Protein AF-A0A934ZRH3-F1 (afdb_monomer)

Secondary structure (DSSP, 8-state):
---PPPPPPGGGGSTTS--TT-----EEEEEETT---EETTEETEEEEEEEE--EEE---TTSSS---PPEEEPP-EEEE---TTHHHHHHHHHHTPPPS-EEEEEE-TTS-EEEEE-

Mean predicted aligned error: 13.44 Å

Foldseek 3Di:
DDDDDDDDDCPVVPPPPPPVPPQFPKWKKKAFPPQCFQDPSGGRIFTFPDKDWDKDWPQDPDDPDDRPTDIDIDDIDTHHDDDRSVVVVVVCVVVVPDTPDMWIFIAGNVGHTPDIDD

Solvent-accessible surface area (backbone atoms only — not comparable to full-atom values): 7488 Å² total; per-residue (Å²): 140,81,85,80,76,79,77,84,67,75,74,80,74,62,84,76,74,79,66,86,74,66,66,56,66,61,47,32,44,37,37,38,61,90,48,96,25,66,40,98,70,32,76,26,22,43,64,40,80,47,74,50,71,52,72,47,64,70,48,66,94,79,59,84,88,78,64,80,48,59,75,47,74,52,74,78,47,73,44,57,74,94,51,74,49,48,66,59,53,52,47,27,63,76,69,68,57,78,71,89,49,50,38,41,37,32,24,40,63,86,68,49,78,77,45,77,50,112

Sequence (118 aa):
MAWSTPPPSPIAAAAQKSLAWRGACASITVTIDALTCTTAAGASSFNANAWSWGANNTAASGSGAGGGGRVVFTDLSVTKALDACSPALFRAVSTGLRFRTLTLSQQDASGNVLARVV

Nearest PDB structures (foldseek):
  1y12-assembly1_A  TM=8.568E-01  e=1.857E-04  Pseudomonas aeruginosa PAO1
  3eaa-assembly1_A  TM=8.161E-01  e=4.319E-03  Edwardsiella tarda
  5xhh-assembly1_A  TM=7.618E-01  e=2.174E-03  Salmonella enterica subsp. enterica serovar Typhimurium
  8z7k-assembly1_A  TM=6.013E-01  e=1.886E-01  Burkholderia pseudomallei K96243
  7qco-assembly1_d  TM=3.489E-01  e=2.622E+00  Chroococcidiopsis sp. TS-821

pLDDT: mean 77.01, std 16.12, range [35.94, 92.81]

Structure (mmCIF, N/CA/C/O backbone):
data_AF-A0A934ZRH3-F1
#
_entry.id   AF-A0A934ZRH3-F1
#
loop_
_atom_site.group_PDB
_atom_site.id
_atom_site.type_symbol
_atom_site.label_atom_id
_atom_site.label_alt_id
_atom_site.label_comp_id
_atom_site.label_asym_id
_atom_site.label_entity_id
_atom_site.label_seq_id
_atom_site.pdbx_PDB_ins_code
_atom_site.Cartn_x
_atom_site.Cartn_y
_atom_site.Cartn_z
_atom_site.occupancy
_atom_site.B_iso_or_equiv
_atom_site.auth_seq_id
_atom_site.auth_comp_id
_atom_site.auth_asym_id
_atom_site.auth_atom_id
_atom_site.pdbx_PDB_model_num
ATOM 1 N N . MET A 1 1 ? 30.347 -10.613 67.922 1.00 43.44 1 MET A N 1
ATOM 2 C CA . MET A 1 1 ? 31.213 -10.882 66.753 1.00 43.44 1 MET A CA 1
ATOM 3 C C . MET A 1 1 ? 30.320 -10.839 65.525 1.00 43.44 1 MET A C 1
ATOM 5 O O . MET A 1 1 ? 29.615 -11.800 65.261 1.00 43.44 1 MET A O 1
ATOM 9 N N . ALA A 1 2 ? 30.215 -9.665 64.901 1.00 47.28 2 ALA A N 1
ATOM 10 C CA . ALA A 1 2 ? 29.264 -9.386 63.828 1.00 47.28 2 ALA A CA 1
ATOM 11 C C . ALA A 1 2 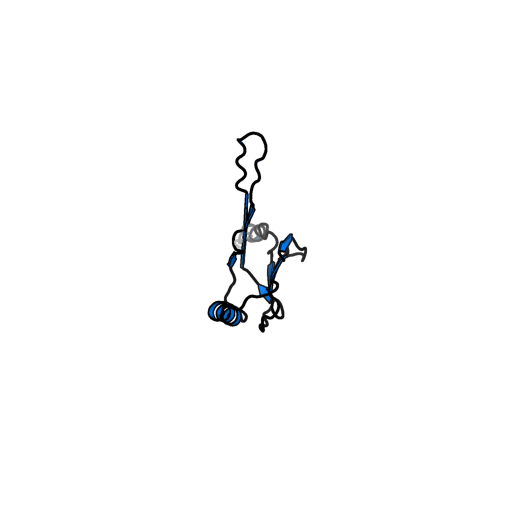? 29.961 -9.560 62.471 1.00 47.28 2 ALA A C 1
ATOM 13 O O . ALA A 1 2 ? 30.957 -8.891 62.203 1.00 47.28 2 ALA A O 1
ATOM 14 N N . TRP A 1 3 ? 29.462 -10.478 61.642 1.00 35.94 3 TRP A N 1
ATOM 15 C CA . TRP A 1 3 ? 29.941 -10.686 60.277 1.00 35.94 3 TRP A CA 1
ATOM 16 C C . TRP A 1 3 ? 29.317 -9.608 59.384 1.00 35.94 3 TRP A C 1
ATOM 18 O O . TRP A 1 3 ? 28.106 -9.588 59.182 1.00 35.94 3 TRP A O 1
ATOM 28 N N . SER A 1 4 ? 30.139 -8.674 58.905 1.00 49.31 4 SER A N 1
ATOM 29 C CA . SER A 1 4 ? 29.717 -7.636 57.964 1.00 49.31 4 SER A CA 1
ATOM 30 C C . SER A 1 4 ? 29.465 -8.271 56.595 1.00 49.31 4 SER A C 1
ATOM 32 O O . SER A 1 4 ? 30.372 -8.866 56.010 1.00 49.31 4 SER A O 1
ATOM 34 N N . THR A 1 5 ? 28.234 -8.186 56.096 1.00 66.38 5 THR A N 1
ATOM 35 C CA . THR A 1 5 ? 27.890 -8.595 54.730 1.00 66.38 5 THR A CA 1
ATOM 36 C C . THR A 1 5 ? 28.526 -7.625 53.729 1.00 66.38 5 THR A C 1
ATOM 38 O O . THR A 1 5 ? 28.364 -6.413 53.896 1.00 66.38 5 THR A O 1
ATOM 41 N N . PRO A 1 6 ? 29.228 -8.108 52.688 1.00 62.59 6 PRO A N 1
ATOM 42 C CA . PRO A 1 6 ? 29.821 -7.236 51.681 1.00 62.59 6 PRO A CA 1
ATOM 43 C C . PRO A 1 6 ? 28.733 -6.470 50.900 1.00 62.59 6 PRO A C 1
ATOM 45 O O . PRO A 1 6 ? 27.656 -7.021 50.657 1.00 62.59 6 PRO A O 1
ATOM 48 N N . PRO A 1 7 ? 28.990 -5.210 50.498 1.00 66.31 7 PRO A N 1
ATOM 49 C CA . PRO A 1 7 ? 28.043 -4.419 49.720 1.00 66.31 7 PRO A CA 1
ATOM 50 C C . PRO A 1 7 ? 27.780 -5.070 48.351 1.00 66.31 7 PRO A C 1
ATOM 52 O O . PRO A 1 7 ? 28.696 -5.661 47.768 1.00 66.31 7 PRO A O 1
ATOM 55 N N . PRO A 1 8 ? 26.550 -4.968 47.814 1.00 57.03 8 PRO A N 1
ATOM 56 C CA . PRO A 1 8 ? 26.215 -5.546 46.522 1.00 57.03 8 PRO A CA 1
ATOM 57 C C . PRO A 1 8 ? 27.103 -4.943 45.429 1.00 57.03 8 PRO A C 1
ATOM 59 O O . PRO A 1 8 ? 27.243 -3.726 45.301 1.00 57.03 8 PRO A O 1
ATOM 62 N N . SER A 1 9 ? 27.734 -5.824 44.659 1.00 64.25 9 SER A N 1
ATOM 63 C CA . SER A 1 9 ? 28.645 -5.483 43.572 1.00 64.25 9 SER A CA 1
ATOM 64 C C . SER A 1 9 ? 27.956 -4.598 42.514 1.00 64.25 9 SER A C 1
ATOM 66 O O . SER A 1 9 ? 26.775 -4.799 42.220 1.00 64.25 9 SER A O 1
ATOM 68 N N . PRO A 1 10 ? 28.677 -3.668 41.860 1.00 54.53 10 PRO A N 1
ATOM 69 C CA . PRO A 1 10 ? 28.107 -2.675 40.935 1.00 54.53 10 PRO A CA 1
ATOM 70 C C . PRO A 1 10 ? 27.525 -3.255 39.630 1.00 54.53 10 PRO A C 1
ATOM 72 O O . PRO A 1 10 ? 27.021 -2.512 38.790 1.00 54.53 10 PRO A O 1
ATOM 75 N N . ILE A 1 11 ? 27.549 -4.576 39.443 1.00 51.09 11 ILE A N 1
ATOM 76 C CA . ILE A 1 11 ? 27.032 -5.246 38.242 1.00 51.09 11 ILE A CA 1
ATOM 77 C C . ILE A 1 11 ? 25.504 -5.157 38.096 1.00 51.09 11 ILE A C 1
ATOM 79 O O . ILE A 1 11 ? 24.995 -5.335 36.994 1.00 51.09 11 ILE A O 1
ATOM 83 N N . ALA A 1 12 ? 24.772 -4.794 39.154 1.00 47.88 12 ALA A N 1
ATOM 84 C CA . ALA A 1 12 ? 23.338 -4.509 39.061 1.00 47.88 12 ALA A CA 1
ATOM 85 C C . ALA A 1 12 ? 23.021 -3.154 38.386 1.00 47.88 12 ALA A C 1
ATOM 87 O O . ALA A 1 12 ? 21.880 -2.924 37.996 1.00 47.88 12 ALA A O 1
ATOM 88 N N . ALA A 1 13 ? 24.007 -2.264 38.207 1.00 48.22 13 ALA A N 1
ATOM 89 C CA . ALA A 1 13 ? 23.794 -0.918 37.661 1.00 48.22 13 ALA A CA 1
ATOM 90 C C . ALA A 1 13 ? 24.109 -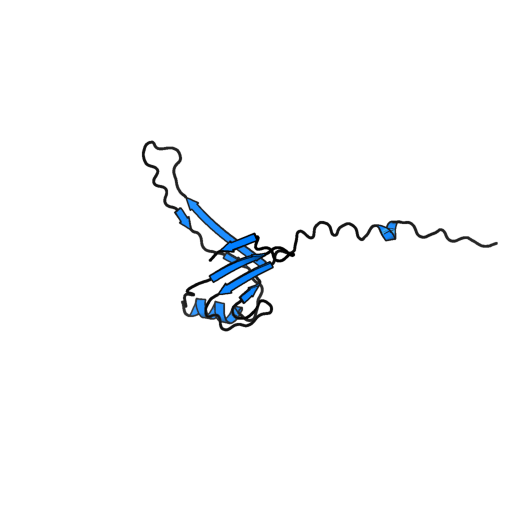0.779 36.155 1.00 48.22 13 ALA A C 1
ATOM 92 O O . ALA A 1 13 ? 23.897 0.287 35.579 1.00 48.22 13 ALA A O 1
ATOM 93 N N . ALA A 1 14 ? 24.603 -1.829 35.489 1.00 48.38 14 ALA A N 1
ATOM 94 C CA . ALA A 1 14 ? 25.050 -1.746 34.092 1.00 48.38 14 ALA A CA 1
ATOM 95 C C . ALA A 1 14 ? 24.031 -2.257 33.049 1.00 48.38 14 ALA A C 1
ATOM 97 O O . ALA A 1 14 ? 24.264 -2.118 31.849 1.00 48.38 14 ALA A O 1
ATOM 98 N N . ALA A 1 15 ? 22.878 -2.792 33.463 1.00 49.44 15 ALA A N 1
ATOM 99 C CA . ALA A 1 15 ? 21.925 -3.440 32.553 1.00 49.44 15 ALA A CA 1
ATOM 100 C C . ALA A 1 15 ? 21.028 -2.484 31.731 1.00 49.44 15 ALA A C 1
ATOM 102 O O . ALA A 1 15 ? 20.159 -2.946 30.998 1.00 49.44 15 ALA A O 1
ATOM 103 N N . GLN A 1 16 ? 21.222 -1.162 31.803 1.00 50.34 16 GLN A N 1
ATOM 104 C CA . GLN A 1 16 ? 20.337 -0.187 31.140 1.00 50.34 16 GLN A CA 1
ATOM 105 C C . GLN A 1 16 ? 20.97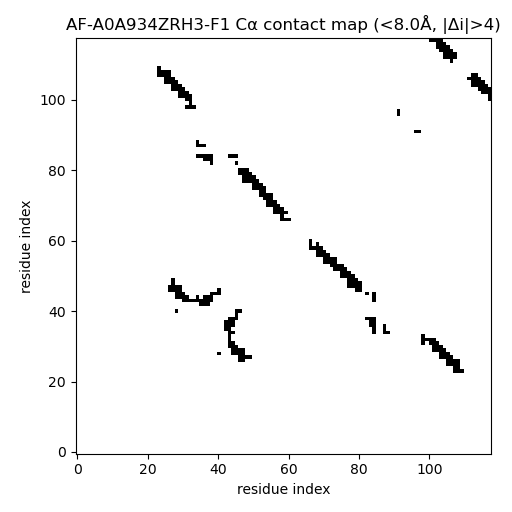7 0.624 30.007 1.00 50.34 16 GLN A C 1
ATOM 107 O O . GLN A 1 16 ? 20.316 1.482 29.423 1.00 50.34 16 GLN A O 1
ATOM 112 N N . LYS A 1 17 ? 22.232 0.347 29.632 1.00 45.03 17 LYS A N 1
ATOM 113 C CA . LYS A 1 17 ? 22.945 1.147 28.617 1.00 45.03 17 LYS A CA 1
ATOM 114 C C . LYS A 1 17 ? 22.972 0.559 27.203 1.00 45.03 17 LYS A C 1
ATOM 116 O O . LYS A 1 17 ? 23.572 1.162 26.320 1.00 45.03 17 LYS A O 1
ATOM 121 N N . SER A 1 18 ? 22.272 -0.546 26.948 1.00 46.56 18 SER A N 1
ATOM 122 C CA . SER A 1 18 ? 22.158 -1.154 25.610 1.00 46.56 18 SER A CA 1
ATOM 123 C C . SER A 1 18 ? 20.858 -0.812 24.864 1.00 46.56 18 SER A C 1
ATOM 125 O O . SER A 1 18 ? 20.499 -1.484 23.903 1.00 46.56 18 SER A O 1
ATOM 127 N N . LEU A 1 19 ? 20.165 0.270 25.234 1.00 49.75 19 LEU A N 1
ATOM 128 C CA . LEU A 1 19 ? 19.021 0.783 24.459 1.00 49.75 19 LEU A CA 1
ATOM 129 C C . LEU A 1 19 ? 19.426 1.688 23.278 1.00 49.75 19 LEU A C 1
ATOM 131 O O . LEU A 1 19 ? 18.560 2.179 22.558 1.00 49.75 19 LEU A O 1
ATOM 135 N N . ALA A 1 20 ? 20.724 1.863 23.017 1.00 49.81 20 ALA A N 1
ATOM 136 C CA . ALA A 1 20 ? 21.244 2.673 21.911 1.00 49.81 20 ALA A CA 1
ATOM 137 C C . ALA A 1 20 ? 21.208 1.980 20.527 1.00 49.81 20 ALA A C 1
ATOM 139 O O . ALA A 1 20 ? 21.901 2.405 19.610 1.00 49.81 20 ALA A O 1
ATOM 140 N N . TRP A 1 21 ? 20.384 0.941 20.359 1.00 56.19 21 TRP A N 1
ATOM 141 C CA . TRP A 1 21 ? 19.978 0.419 19.044 1.00 56.19 21 TRP A CA 1
ATOM 142 C C . TRP A 1 21 ? 18.459 0.452 18.851 1.00 56.19 21 TRP A C 1
ATOM 144 O O . TRP A 1 21 ? 17.895 -0.283 18.048 1.00 56.19 21 TRP A O 1
ATOM 154 N N . ARG A 1 22 ? 17.762 1.356 19.544 1.00 50.66 22 ARG A N 1
ATOM 155 C CA . ARG A 1 22 ? 16.494 1.872 19.025 1.00 50.66 22 ARG A CA 1
ATOM 156 C C . ARG A 1 22 ? 16.818 2.986 18.040 1.00 50.66 22 ARG A C 1
ATOM 158 O O . ARG A 1 22 ? 16.589 4.157 18.324 1.00 50.66 22 ARG A O 1
ATOM 165 N N . GLY A 1 23 ? 17.373 2.610 16.885 1.00 53.12 23 GLY A N 1
ATOM 166 C CA . GLY A 1 23 ? 17.169 3.421 15.690 1.00 53.12 23 GLY A CA 1
ATOM 167 C C . GLY A 1 23 ? 15.672 3.699 15.629 1.00 53.12 23 GLY A C 1
ATOM 168 O O . GLY A 1 23 ? 14.883 2.766 15.778 1.00 53.12 23 GLY A O 1
ATOM 169 N N . ALA A 1 24 ? 15.314 4.981 15.610 1.00 55.22 24 ALA A N 1
ATOM 170 C CA . ALA A 1 24 ? 13.951 5.487 15.642 1.00 55.22 24 ALA A CA 1
ATOM 171 C C . ALA A 1 24 ? 12.979 4.498 14.970 1.00 55.22 24 ALA A C 1
ATOM 173 O O . ALA A 1 24 ? 13.170 4.177 13.801 1.00 55.22 24 ALA A O 1
ATOM 174 N N . CYS A 1 25 ? 12.010 3.963 15.727 1.00 56.25 25 CYS A N 1
ATOM 175 C CA . CYS A 1 25 ? 11.015 3.014 15.223 1.00 56.25 25 CYS A CA 1
ATOM 176 C C . CYS A 1 25 ? 10.280 3.672 14.053 1.00 56.25 25 CYS A C 1
ATOM 178 O O . CYS A 1 25 ? 9.383 4.486 14.266 1.00 56.25 25 CYS A O 1
ATOM 180 N N . ALA A 1 26 ? 10.739 3.402 12.833 1.00 73.00 26 ALA A N 1
ATOM 181 C CA . ALA A 1 26 ? 10.171 4.010 11.655 1.00 73.00 26 ALA A CA 1
ATOM 182 C C . ALA A 1 26 ? 8.782 3.406 11.450 1.00 73.00 26 ALA A C 1
ATOM 184 O O . ALA A 1 26 ? 8.647 2.184 11.360 1.00 73.00 26 ALA A O 1
ATOM 185 N N . SER A 1 27 ? 7.749 4.241 11.419 1.00 84.31 27 SER A N 1
ATOM 186 C CA . SER A 1 27 ? 6.388 3.792 11.145 1.00 84.31 27 SER A CA 1
ATOM 187 C C . SER A 1 27 ? 6.127 3.909 9.648 1.00 84.31 27 SER A C 1
ATOM 189 O O . SER A 1 27 ? 6.482 4.906 9.019 1.00 84.31 27 SER A O 1
ATOM 191 N N . ILE A 1 28 ? 5.553 2.867 9.050 1.00 90.19 28 ILE A N 1
ATOM 192 C CA . ILE A 1 28 ? 5.210 2.866 7.628 1.00 90.19 28 ILE A CA 1
ATOM 193 C C . ILE A 1 28 ? 3.692 2.869 7.546 1.00 90.19 28 ILE A C 1
ATOM 195 O O . ILE A 1 28 ? 3.042 1.869 7.834 1.00 90.19 28 ILE A O 1
ATOM 199 N N . THR A 1 29 ? 3.115 3.995 7.157 1.00 91.12 29 THR A N 1
ATOM 200 C CA . THR A 1 29 ? 1.670 4.121 6.982 1.00 91.12 29 THR A CA 1
ATOM 201 C C . THR A 1 29 ? 1.339 4.056 5.504 1.00 91.12 29 THR A C 1
ATOM 203 O O . THR A 1 29 ? 1.923 4.768 4.691 1.00 91.12 29 THR A O 1
ATOM 206 N N . VAL A 1 30 ? 0.388 3.200 5.150 1.00 90.38 30 VAL A N 1
ATOM 207 C CA . VAL A 1 30 ? -0.141 3.107 3.791 1.00 90.38 30 VAL A CA 1
ATOM 208 C C . VAL A 1 30 ? -1.593 3.541 3.815 1.00 90.38 30 VAL A C 1
ATOM 210 O O . VAL A 1 30 ? -2.384 3.013 4.597 1.00 90.38 30 VAL A O 1
ATOM 213 N N . THR A 1 31 ? -1.939 4.492 2.956 1.00 91.75 31 THR A N 1
ATOM 214 C CA . THR A 1 31 ? -3.301 4.988 2.772 1.00 91.75 31 THR A CA 1
ATOM 215 C C . THR A 1 31 ? -3.766 4.666 1.359 1.00 91.75 31 THR A C 1
ATOM 217 O O . THR A 1 31 ? -3.021 4.827 0.391 1.00 91.75 31 THR A O 1
ATOM 220 N N . ILE A 1 32 ? -4.990 4.159 1.229 1.00 89.56 32 ILE A N 1
ATOM 221 C CA . ILE A 1 32 ? -5.567 3.790 -0.068 1.00 89.56 32 ILE A CA 1
ATOM 222 C C . ILE A 1 32 ? -6.925 4.458 -0.194 1.00 89.56 32 ILE A C 1
ATOM 224 O O . ILE A 1 32 ? -7.799 4.286 0.660 1.00 89.56 32 ILE A O 1
ATOM 228 N N . ASP A 1 33 ? -7.116 5.187 -1.288 1.00 83.19 33 ASP A N 1
ATOM 229 C CA . ASP A 1 33 ? -8.402 5.804 -1.577 1.00 83.19 33 ASP A CA 1
ATOM 230 C C . ASP A 1 33 ? -9.473 4.728 -1.815 1.00 83.19 33 ASP A C 1
ATOM 232 O O . ASP A 1 33 ? -9.280 3.786 -2.586 1.00 83.19 33 ASP A O 1
ATOM 236 N N . ALA A 1 34 ? -10.620 4.901 -1.153 1.00 80.62 34 ALA A N 1
ATOM 237 C CA . ALA A 1 34 ? -11.798 4.026 -1.199 1.00 80.62 34 ALA A CA 1
ATOM 238 C C . ALA A 1 34 ? -11.720 2.676 -0.450 1.00 80.62 34 ALA A C 1
ATOM 240 O O . ALA A 1 34 ? -12.582 1.818 -0.658 1.00 80.62 34 ALA A O 1
ATOM 241 N N . LEU A 1 35 ? -10.768 2.475 0.471 1.00 82.56 35 LEU A N 1
ATOM 242 C CA . LEU A 1 35 ? -10.859 1.361 1.425 1.00 82.56 35 LEU A CA 1
ATOM 243 C C . LEU A 1 35 ? -11.855 1.667 2.553 1.00 82.56 35 LEU A C 1
ATOM 245 O O . LEU A 1 35 ? -11.729 2.656 3.257 1.00 82.56 35 LEU A O 1
ATOM 249 N N . THR A 1 36 ? -12.821 0.782 2.796 1.00 81.44 36 THR A N 1
ATOM 250 C CA . THR A 1 36 ? -13.830 0.954 3.861 1.00 81.44 36 THR A CA 1
ATOM 251 C C . THR A 1 36 ? -13.384 0.371 5.206 1.00 81.44 36 THR A C 1
ATOM 253 O O . THR A 1 36 ? -14.173 -0.271 5.898 1.00 81.44 36 THR A O 1
ATOM 256 N N . CYS A 1 37 ? -12.110 0.516 5.563 1.00 80.12 37 CYS A N 1
ATOM 257 C CA . CYS A 1 37 ? -11.553 -0.056 6.787 1.00 80.12 37 CYS A CA 1
ATOM 258 C C . CYS A 1 37 ? -11.082 1.029 7.754 1.00 80.12 37 CYS A C 1
ATOM 260 O O . CYS A 1 37 ? -10.621 2.091 7.348 1.00 80.12 37 CYS A O 1
ATOM 262 N N . THR A 1 38 ? -11.173 0.747 9.047 1.00 83.56 38 THR A N 1
ATOM 263 C CA . THR A 1 38 ? -10.662 1.614 10.112 1.00 83.56 38 THR A CA 1
ATOM 264 C C . THR A 1 38 ? -9.665 0.823 10.940 1.00 83.56 38 THR A C 1
ATOM 266 O O . THR A 1 38 ? -10.016 -0.223 11.490 1.00 83.56 38 THR A O 1
ATOM 269 N N . THR A 1 39 ? -8.426 1.299 11.028 1.00 85.75 39 THR A N 1
ATOM 270 C CA . THR A 1 39 ? -7.392 0.705 11.887 1.00 85.75 39 THR A CA 1
ATOM 271 C C . THR A 1 39 ? -6.869 1.738 12.880 1.00 85.75 39 THR A C 1
ATOM 273 O O . THR A 1 39 ? -7.256 2.906 12.843 1.00 85.75 39 THR A O 1
ATOM 276 N N . ALA A 1 40 ? -5.950 1.327 13.757 1.00 77.88 40 ALA A N 1
ATOM 277 C CA . ALA A 1 40 ? -5.259 2.240 14.665 1.00 77.88 40 ALA A CA 1
ATOM 278 C C . ALA A 1 40 ? -4.481 3.360 13.937 1.00 77.88 40 ALA A C 1
ATOM 280 O O . ALA A 1 40 ? -4.211 4.392 14.540 1.00 77.88 40 ALA A O 1
ATOM 281 N N . ALA A 1 41 ? -4.149 3.180 12.651 1.00 76.81 41 ALA A N 1
ATOM 282 C CA . ALA A 1 41 ? -3.496 4.197 11.825 1.00 76.81 41 ALA A CA 1
ATOM 283 C C . ALA A 1 41 ? -4.479 5.215 11.204 1.00 76.81 41 ALA A C 1
ATOM 285 O O . ALA A 1 41 ? -4.044 6.193 10.601 1.00 76.81 41 ALA A O 1
ATOM 286 N N . GLY A 1 42 ? -5.793 4.998 11.328 1.00 81.19 42 GLY A N 1
ATOM 287 C CA . GLY A 1 42 ? -6.838 5.878 10.802 1.00 81.19 42 GLY A CA 1
ATOM 288 C C . GLY A 1 42 ? -7.831 5.179 9.869 1.00 81.19 42 GLY A C 1
ATOM 289 O O . GLY A 1 42 ? -7.825 3.956 9.702 1.00 81.19 42 GLY A O 1
ATOM 290 N N . ALA A 1 43 ? -8.715 5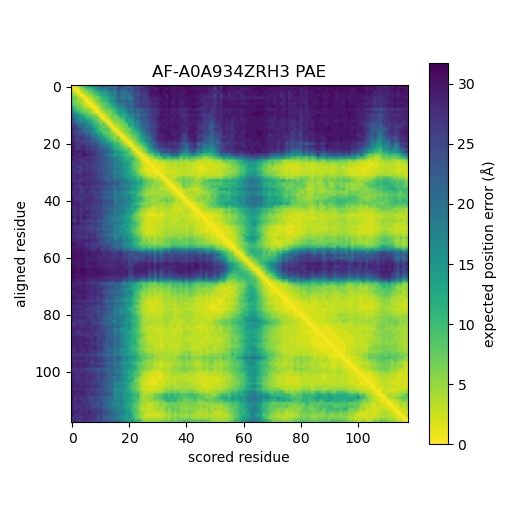.979 9.270 1.00 81.69 43 ALA A N 1
ATOM 291 C CA . ALA A 1 43 ? -9.641 5.525 8.237 1.00 81.69 43 ALA A CA 1
ATOM 292 C C . ALA A 1 43 ? -8.895 5.311 6.912 1.00 81.69 43 ALA A C 1
ATOM 294 O O . ALA A 1 43 ? -8.090 6.150 6.516 1.00 81.69 43 ALA A O 1
ATOM 295 N N . SER A 1 44 ? -9.159 4.186 6.248 1.00 85.69 44 SER A N 1
ATOM 296 C CA . SER A 1 44 ? -8.550 3.779 4.971 1.00 85.69 44 SER A CA 1
ATOM 297 C C . SER A 1 44 ? -7.028 3.594 5.007 1.00 85.69 44 SER A C 1
ATOM 299 O O . SER A 1 44 ? -6.379 3.516 3.960 1.00 85.69 44 SER A O 1
ATOM 301 N N . SER A 1 45 ? -6.465 3.500 6.212 1.00 88.81 45 SER A N 1
ATOM 302 C CA . SER A 1 45 ? -5.028 3.441 6.456 1.00 88.81 45 SER A CA 1
ATOM 303 C C . SER A 1 45 ? -4.672 2.181 7.224 1.00 88.81 45 SER A C 1
ATOM 305 O O . SER A 1 45 ? -5.425 1.749 8.098 1.00 88.81 45 SER A O 1
ATOM 307 N N . PHE A 1 46 ? -3.508 1.609 6.941 1.00 91.06 46 PHE A N 1
ATOM 308 C CA . PHE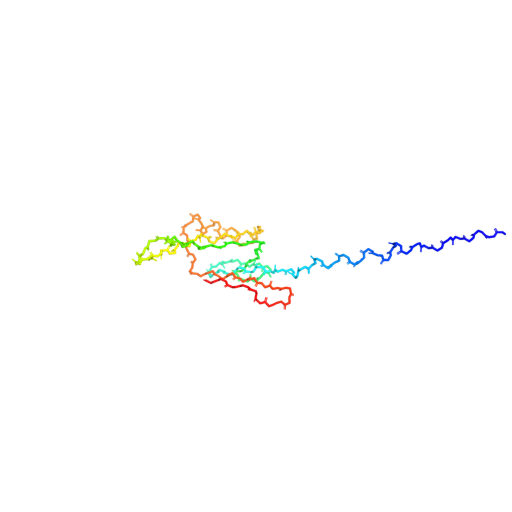 A 1 46 ? -2.939 0.506 7.713 1.00 91.06 46 PHE A CA 1
ATOM 309 C C . PHE A 1 46 ? -1.430 0.681 7.887 1.00 91.06 46 PHE A C 1
ATOM 311 O O . PHE A 1 46 ? -0.772 1.388 7.123 1.00 91.06 46 PHE A O 1
ATOM 318 N N . ASN A 1 47 ? -0.889 0.033 8.917 1.00 91.12 47 ASN A N 1
ATOM 319 C CA . ASN A 1 47 ? 0.544 0.021 9.183 1.00 91.12 47 ASN A CA 1
ATOM 320 C C . ASN A 1 47 ? 1.200 -1.150 8.437 1.00 91.12 47 ASN A C 1
ATOM 322 O O . ASN A 1 47 ? 0.694 -2.275 8.478 1.00 91.12 47 ASN A O 1
ATOM 326 N N . ALA A 1 48 ? 2.316 -0.888 7.769 1.00 90.69 48 ALA A N 1
ATOM 327 C CA . ALA A 1 48 ? 3.125 -1.894 7.099 1.00 90.69 48 ALA A CA 1
ATOM 328 C C . ALA A 1 48 ? 4.414 -2.171 7.884 1.00 90.69 48 ALA A C 1
ATOM 330 O O . ALA A 1 48 ? 4.997 -1.296 8.515 1.00 90.69 48 ALA A O 1
ATOM 331 N N . ASN A 1 49 ? 4.886 -3.410 7.821 1.00 90.44 49 ASN A N 1
ATOM 332 C CA . ASN A 1 49 ? 6.136 -3.835 8.446 1.00 90.44 49 ASN A CA 1
ATOM 333 C C . ASN A 1 49 ? 7.337 -3.591 7.529 1.00 90.44 49 ASN A C 1
ATOM 335 O O . ASN A 1 49 ? 8.421 -3.265 8.003 1.00 90.44 49 ASN A O 1
ATOM 339 N N . ALA A 1 50 ? 7.154 -3.786 6.223 1.00 88.88 50 ALA A N 1
ATOM 340 C CA . ALA A 1 50 ? 8.200 -3.620 5.225 1.00 88.88 50 ALA A CA 1
ATOM 341 C C . ALA A 1 50 ? 7.590 -3.276 3.867 1.00 88.88 50 ALA A C 1
ATOM 343 O O . ALA A 1 50 ? 6.455 -3.655 3.570 1.00 88.88 50 ALA A O 1
ATOM 344 N N . TRP A 1 51 ? 8.361 -2.589 3.031 1.00 91.25 51 TRP A N 1
ATOM 345 C CA . TRP A 1 51 ? 7.993 -2.303 1.652 1.00 91.25 51 TRP A CA 1
ATOM 346 C C . TRP A 1 51 ? 9.232 -2.311 0.759 1.00 91.25 51 TRP A C 1
ATOM 348 O O . TRP A 1 51 ? 10.350 -2.093 1.226 1.00 91.25 51 TRP A O 1
ATOM 358 N N . SER A 1 52 ? 9.032 -2.585 -0.525 1.00 90.00 52 SER A N 1
ATOM 359 C CA . SER A 1 52 ? 10.083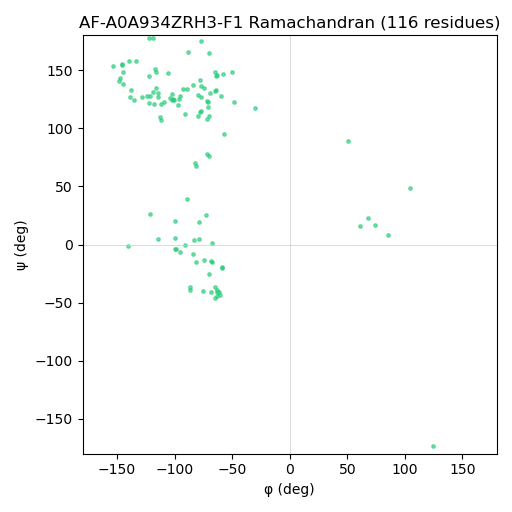 -2.522 -1.536 1.00 90.00 52 SER A CA 1
ATOM 360 C C . SER A 1 52 ? 9.500 -2.113 -2.882 1.00 90.00 52 SER A C 1
ATOM 362 O O . SER A 1 52 ? 8.403 -2.537 -3.249 1.00 90.00 52 SER A O 1
ATOM 364 N N . TRP A 1 53 ? 10.242 -1.277 -3.601 1.00 90.06 53 TRP A N 1
ATOM 365 C CA . TRP A 1 53 ? 9.933 -0.850 -4.959 1.00 90.06 53 TRP A CA 1
ATOM 366 C C . TRP A 1 53 ? 11.235 -0.680 -5.738 1.00 90.06 53 TRP A C 1
ATOM 368 O O . TRP A 1 53 ? 12.269 -0.347 -5.155 1.00 90.06 53 TRP A O 1
ATOM 378 N N . GLY A 1 54 ? 11.196 -0.930 -7.042 1.00 88.69 54 GLY A N 1
ATOM 379 C CA . GLY A 1 54 ? 12.375 -0.930 -7.890 1.00 88.69 54 GLY A CA 1
ATOM 380 C C . GLY A 1 54 ? 12.075 -0.424 -9.293 1.00 88.69 54 GLY A C 1
ATOM 381 O O . GLY A 1 54 ? 10.952 -0.493 -9.794 1.00 88.69 54 GLY A O 1
ATOM 382 N N . ALA A 1 55 ? 13.118 0.084 -9.934 1.00 86.38 55 ALA A N 1
ATOM 383 C CA . ALA A 1 55 ? 13.111 0.447 -11.338 1.00 86.38 55 ALA A CA 1
ATOM 384 C C . ALA A 1 55 ? 14.424 -0.025 -11.956 1.00 86.38 55 ALA A C 1
ATOM 386 O O . ALA A 1 55 ? 15.495 0.189 -11.388 1.00 86.38 55 ALA A O 1
ATOM 387 N N . ASN A 1 56 ? 14.341 -0.671 -13.113 1.00 84.31 56 ASN A N 1
ATOM 388 C CA . ASN A 1 56 ? 15.503 -1.118 -13.864 1.00 84.31 56 ASN A CA 1
ATOM 389 C C . ASN A 1 56 ? 15.583 -0.357 -15.188 1.00 84.31 56 ASN A C 1
ATOM 391 O O . ASN A 1 56 ? 14.597 -0.286 -15.920 1.00 84.31 56 ASN A O 1
ATOM 395 N N . ASN A 1 57 ? 16.755 0.191 -15.506 1.00 80.69 57 ASN A N 1
ATOM 396 C CA . ASN A 1 57 ? 17.025 0.811 -16.798 1.00 80.69 57 ASN A CA 1
ATOM 397 C C . ASN A 1 57 ? 18.050 -0.032 -17.555 1.00 80.69 57 ASN A C 1
ATOM 399 O O . ASN A 1 57 ? 19.230 -0.053 -17.205 1.00 80.69 57 ASN A O 1
ATOM 403 N N . THR A 1 58 ? 17.614 -0.703 -18.616 1.00 69.69 58 THR A N 1
ATOM 404 C CA . THR A 1 58 ? 18.507 -1.450 -19.506 1.00 69.69 58 THR A CA 1
ATOM 405 C C . THR A 1 58 ? 19.156 -0.495 -20.511 1.00 69.69 58 THR A C 1
ATOM 407 O O . THR A 1 58 ? 18.854 -0.533 -21.704 1.00 69.69 58 THR A O 1
ATOM 410 N N . ALA A 1 59 ? 20.019 0.404 -20.039 1.00 64.88 59 ALA A N 1
ATOM 411 C CA . ALA A 1 59 ? 20.903 1.179 -20.903 1.00 64.88 59 ALA A CA 1
ATOM 412 C C . ALA A 1 59 ? 22.220 0.406 -21.064 1.00 64.88 59 ALA A C 1
ATOM 414 O O . ALA A 1 59 ? 22.968 0.242 -20.102 1.00 64.88 59 ALA A O 1
ATOM 415 N N . ALA A 1 60 ? 22.506 -0.097 -22.267 1.00 57.78 60 ALA A N 1
ATOM 416 C CA . ALA A 1 60 ? 23.806 -0.691 -22.558 1.00 57.78 60 ALA A CA 1
ATOM 417 C C . ALA A 1 60 ? 24.860 0.426 -22.585 1.00 57.78 60 ALA A C 1
ATOM 419 O O . ALA A 1 60 ? 24.875 1.255 -23.493 1.00 57.78 60 ALA A O 1
ATOM 420 N N . SER A 1 61 ? 25.755 0.453 -21.601 1.00 60.38 61 SER A N 1
ATOM 421 C CA . SER A 1 61 ? 26.818 1.456 -21.451 1.00 60.38 61 SER A CA 1
ATOM 422 C C . SER A 1 61 ? 27.970 1.312 -22.468 1.00 60.38 61 SER A C 1
ATOM 424 O O . SER A 1 61 ? 29.084 1.745 -22.193 1.00 60.38 61 SER A O 1
ATOM 426 N N . GLY A 1 62 ? 27.730 0.720 -23.649 1.00 58.59 62 GLY A N 1
ATOM 427 C CA . GLY A 1 62 ? 28.798 0.261 -24.549 1.00 58.59 62 GLY A CA 1
ATOM 428 C C . GLY A 1 62 ? 28.628 0.460 -26.060 1.00 58.59 62 GLY A C 1
ATOM 429 O O . GLY A 1 62 ? 29.553 0.112 -26.785 1.00 58.59 62 GLY A O 1
ATOM 430 N N . SER A 1 63 ? 27.528 1.011 -26.582 1.00 53.62 63 SER A N 1
ATOM 431 C CA . SER A 1 63 ? 27.402 1.253 -28.033 1.00 53.62 63 SER A CA 1
ATOM 432 C C . SER A 1 63 ? 27.245 2.739 -28.333 1.00 53.62 63 SER A C 1
ATOM 434 O O . SER A 1 63 ? 26.318 3.381 -27.841 1.00 53.62 63 SER A O 1
ATOM 436 N N . GLY A 1 64 ? 28.171 3.279 -29.129 1.00 54.03 64 GLY A N 1
ATOM 437 C CA . GLY A 1 64 ? 28.180 4.673 -29.560 1.00 54.03 64 GLY A CA 1
ATOM 438 C C . GLY A 1 64 ? 26.841 5.141 -30.138 1.00 54.03 64 GLY A C 1
ATOM 439 O O . GLY A 1 64 ? 26.109 4.365 -30.739 1.00 54.03 64 GLY A O 1
ATOM 440 N N . ALA A 1 65 ? 26.561 6.431 -29.928 1.00 54.22 65 ALA A N 1
ATOM 441 C CA . ALA A 1 65 ? 25.417 7.185 -30.443 1.00 54.22 65 ALA A CA 1
ATOM 442 C C . ALA A 1 65 ? 24.031 6.538 -30.206 1.00 54.22 65 ALA A C 1
ATOM 444 O O . ALA A 1 65 ? 23.480 5.867 -31.070 1.00 54.22 65 ALA A O 1
ATOM 445 N N . GLY A 1 66 ? 23.414 6.845 -29.056 1.00 56.09 66 GLY A N 1
ATOM 446 C CA . GLY A 1 66 ? 21.960 6.700 -28.886 1.00 56.09 66 GLY A CA 1
ATOM 447 C C . GLY A 1 66 ? 21.486 5.507 -28.054 1.00 56.09 66 GLY A C 1
ATOM 448 O O . GLY A 1 66 ? 20.561 4.805 -28.452 1.00 56.09 66 GLY A O 1
ATOM 449 N N . GLY A 1 67 ? 22.059 5.298 -26.866 1.00 55.94 67 GLY A N 1
ATOM 450 C CA . GLY A 1 67 ? 21.525 4.352 -25.879 1.00 55.94 67 GLY A CA 1
ATOM 451 C C . GLY A 1 67 ? 20.208 4.840 -25.262 1.00 55.94 67 GLY A C 1
ATOM 452 O O . GLY A 1 67 ? 20.193 5.328 -24.135 1.00 55.94 67 GLY A O 1
ATOM 453 N N . GLY A 1 68 ? 19.103 4.735 -26.001 1.00 63.62 68 GLY A N 1
ATOM 454 C CA . GLY A 1 68 ? 17.747 5.004 -25.516 1.00 63.62 68 GLY A CA 1
ATOM 455 C C . GLY A 1 68 ? 17.275 3.909 -24.560 1.00 63.62 68 GLY A C 1
ATOM 456 O O . GLY A 1 68 ? 16.533 3.013 -24.957 1.00 63.62 68 GLY A O 1
ATOM 457 N N . GLY A 1 69 ? 17.736 3.947 -23.310 1.00 70.00 69 GLY A N 1
ATOM 458 C CA . GLY A 1 69 ? 17.293 3.020 -22.270 1.00 70.00 69 GLY A CA 1
ATOM 459 C C . GLY A 1 69 ? 15.804 3.197 -21.948 1.00 70.00 69 GLY A C 1
ATOM 460 O O . GLY A 1 69 ? 15.329 4.319 -21.769 1.00 70.00 69 GLY A O 1
ATOM 461 N N . ARG A 1 70 ? 15.055 2.089 -21.873 1.00 78.69 70 ARG A N 1
ATOM 462 C CA . ARG A 1 70 ? 13.674 2.061 -21.367 1.00 78.69 70 ARG A CA 1
ATOM 463 C C . ARG A 1 70 ? 13.703 1.663 -19.894 1.00 78.69 70 ARG A C 1
ATOM 465 O O . ARG A 1 70 ? 14.212 0.598 -19.556 1.00 78.69 70 ARG A O 1
ATOM 472 N N . VAL A 1 71 ? 13.110 2.492 -19.037 1.00 83.75 71 VAL A N 1
ATOM 473 C CA . VAL A 1 71 ? 12.919 2.159 -17.620 1.00 83.75 71 VAL A CA 1
ATOM 474 C C . VAL A 1 71 ? 11.713 1.234 -17.477 1.00 83.75 71 VAL A C 1
ATOM 476 O O . VAL A 1 71 ? 10.631 1.532 -17.985 1.00 83.75 71 VAL A O 1
ATOM 479 N N . VAL A 1 72 ? 11.903 0.118 -16.782 1.00 87.06 72 VAL A N 1
ATOM 480 C CA . VAL A 1 72 ? 10.839 -0.801 -16.373 1.00 87.06 72 VAL A CA 1
ATOM 481 C C . VAL A 1 72 ? 10.715 -0.726 -14.857 1.00 87.06 72 VAL A C 1
ATOM 483 O O . VAL A 1 72 ? 11.679 -0.983 -14.138 1.00 87.06 72 VAL A O 1
ATOM 486 N N . PHE A 1 73 ? 9.531 -0.356 -14.377 1.00 88.38 73 PHE A N 1
ATOM 487 C CA . PHE A 1 73 ? 9.208 -0.363 -12.954 1.00 88.38 73 PHE A CA 1
ATOM 488 C C . PHE A 1 73 ? 8.760 -1.761 -12.540 1.00 88.38 73 PHE A C 1
ATOM 490 O O . PHE A 1 73 ? 7.998 -2.403 -13.263 1.00 88.38 73 PHE A O 1
ATOM 497 N N . THR A 1 74 ? 9.230 -2.221 -11.385 1.00 91.06 74 THR A N 1
ATOM 498 C CA . THR A 1 74 ? 8.710 -3.430 -10.746 1.00 91.06 74 THR A CA 1
ATOM 499 C C . THR A 1 74 ? 7.537 -3.078 -9.841 1.00 91.06 74 THR A C 1
ATOM 501 O O . THR A 1 74 ? 7.310 -1.912 -9.505 1.00 91.06 74 THR A O 1
ATOM 504 N N . ASP A 1 75 ? 6.792 -4.093 -9.428 1.00 90.81 75 ASP A N 1
ATOM 505 C CA . ASP A 1 75 ? 5.637 -3.937 -8.552 1.00 90.81 75 ASP A CA 1
ATOM 506 C C . ASP A 1 75 ? 6.060 -3.413 -7.169 1.00 90.81 75 ASP A C 1
ATOM 508 O O . ASP A 1 75 ? 7.149 -3.715 -6.669 1.00 90.81 75 ASP A O 1
ATOM 512 N N . LEU A 1 76 ? 5.185 -2.634 -6.530 1.00 90.12 76 LEU A N 1
ATOM 513 C CA . LEU A 1 76 ? 5.342 -2.250 -5.130 1.00 90.12 76 LEU A CA 1
ATOM 514 C C . LEU A 1 76 ? 4.916 -3.429 -4.248 1.00 90.12 76 LEU A C 1
ATOM 516 O O . LEU A 1 76 ? 3.738 -3.783 -4.197 1.00 90.12 76 LEU A O 1
ATOM 520 N N . SER A 1 77 ? 5.866 -4.014 -3.524 1.00 91.88 77 SER A N 1
ATOM 521 C CA . SER A 1 77 ? 5.596 -5.102 -2.580 1.00 91.88 77 SER A CA 1
ATOM 522 C C . SER A 1 77 ? 5.543 -4.563 -1.156 1.00 91.88 77 SER A C 1
ATOM 524 O O . SER A 1 77 ? 6.509 -3.956 -0.695 1.00 91.88 77 SER A O 1
ATOM 526 N N . VAL A 1 78 ? 4.433 -4.800 -0.451 1.00 91.62 78 VAL A N 1
ATOM 527 C CA . VAL A 1 78 ? 4.206 -4.351 0.932 1.00 91.62 78 VAL A CA 1
ATOM 528 C C . VAL A 1 78 ? 3.867 -5.547 1.815 1.00 91.62 78 VAL A C 1
ATOM 530 O O . VAL A 1 78 ? 2.935 -6.296 1.530 1.00 91.62 78 VAL A O 1
ATOM 533 N N . THR A 1 79 ? 4.586 -5.686 2.923 1.00 92.19 79 THR A N 1
ATOM 534 C CA . THR A 1 79 ? 4.311 -6.677 3.964 1.00 92.19 79 THR A CA 1
ATOM 535 C C . THR A 1 79 ? 3.619 -5.985 5.123 1.00 92.19 79 THR A C 1
ATOM 537 O O . THR A 1 79 ? 4.155 -5.035 5.692 1.00 92.19 79 THR A O 1
ATOM 540 N N . LYS A 1 80 ? 2.445 -6.479 5.507 1.00 90.38 80 LYS A N 1
ATOM 541 C CA . LYS A 1 80 ? 1.673 -5.977 6.645 1.00 90.38 80 LYS A CA 1
ATOM 542 C C . LYS A 1 80 ? 1.168 -7.129 7.506 1.00 90.38 80 LYS A C 1
ATOM 544 O O . LYS A 1 80 ? 1.021 -8.252 7.021 1.00 90.38 80 LYS A O 1
ATOM 549 N N . ALA A 1 81 ? 0.866 -6.837 8.765 1.00 89.75 81 ALA A N 1
ATOM 550 C CA . ALA A 1 81 ? 0.123 -7.757 9.614 1.00 89.75 81 ALA A CA 1
ATOM 551 C C . ALA A 1 81 ? -1.347 -7.872 9.164 1.00 89.75 81 ALA A C 1
ATOM 553 O O . ALA A 1 81 ? -1.858 -7.050 8.403 1.00 89.75 81 ALA A O 1
ATOM 554 N N . LEU A 1 82 ? -2.042 -8.904 9.647 1.00 90.00 82 LEU A N 1
ATOM 555 C CA . LEU A 1 82 ? -3.480 -9.032 9.430 1.00 90.00 82 LEU A CA 1
ATOM 556 C C . LEU A 1 82 ? -4.226 -7.991 10.274 1.00 90.00 82 LEU A C 1
ATOM 558 O O . LEU A 1 82 ? -4.329 -8.109 11.490 1.00 90.00 82 LEU A O 1
ATOM 562 N N . ASP A 1 83 ? -4.759 -6.981 9.598 1.00 89.00 83 ASP A N 1
ATOM 563 C CA . ASP A 1 83 ? -5.617 -5.939 10.165 1.00 89.00 83 ASP A CA 1
ATOM 564 C C . ASP A 1 83 ? -7.010 -5.935 9.509 1.00 89.00 83 ASP A C 1
ATOM 566 O O . ASP A 1 83 ? -7.282 -6.688 8.565 1.00 89.00 83 ASP A O 1
ATOM 570 N N . ALA A 1 84 ? -7.892 -5.057 9.993 1.00 88.56 84 ALA A N 1
ATOM 571 C CA . ALA A 1 84 ? -9.264 -4.912 9.509 1.00 88.56 84 ALA A CA 1
ATOM 572 C C . ALA A 1 84 ? -9.378 -4.560 8.008 1.00 88.56 84 ALA A C 1
ATOM 574 O O . ALA A 1 84 ? -10.426 -4.801 7.411 1.00 88.56 84 ALA A O 1
ATOM 575 N N . CYS A 1 85 ? -8.326 -4.039 7.363 1.00 88.75 85 CYS A N 1
ATOM 576 C CA . CYS A 1 85 ? -8.299 -3.779 5.919 1.00 88.75 85 CYS A CA 1
ATOM 577 C C . CYS A 1 85 ? -7.988 -5.028 5.080 1.00 88.75 85 CYS A C 1
ATOM 579 O O . CYS A 1 85 ? -8.198 -5.018 3.868 1.00 88.75 85 CYS A O 1
ATOM 581 N N . SER A 1 86 ? -7.486 -6.113 5.680 1.00 90.50 86 SER A N 1
ATOM 582 C CA . SER A 1 86 ? -7.055 -7.318 4.944 1.00 90.50 86 SER A CA 1
ATOM 583 C C . SER A 1 86 ? -8.180 -7.989 4.141 1.00 90.50 86 SER A C 1
ATOM 585 O O . SER A 1 86 ? -7.947 -8.302 2.973 1.00 90.50 86 SER A O 1
ATOM 587 N N . PRO A 1 87 ? -9.409 -8.155 4.675 1.00 91.00 87 PRO A N 1
ATOM 588 C CA . PRO A 1 87 ? -10.515 -8.724 3.902 1.00 91.00 87 PRO A CA 1
ATOM 589 C C . PRO A 1 87 ? -10.929 -7.844 2.715 1.00 91.00 87 PRO A C 1
ATOM 591 O O . PRO A 1 87 ? -11.260 -8.359 1.650 1.00 91.00 87 PRO A O 1
ATOM 594 N N . ALA A 1 88 ? -10.882 -6.517 2.875 1.00 89.50 88 ALA A N 1
ATOM 595 C CA . ALA A 1 88 ? -11.214 -5.574 1.809 1.00 89.50 88 ALA A CA 1
ATOM 596 C C . ALA A 1 88 ? -10.170 -5.603 0.680 1.00 89.50 88 ALA A C 1
ATOM 598 O O . ALA A 1 88 ? -10.538 -5.620 -0.494 1.00 89.50 88 ALA A O 1
ATOM 599 N N . LEU A 1 89 ? -8.881 -5.698 1.023 1.00 88.94 89 LEU A N 1
ATOM 600 C CA . LEU A 1 89 ? -7.802 -5.888 0.049 1.00 88.94 89 LEU A CA 1
ATOM 601 C C . LEU A 1 89 ? -7.932 -7.225 -0.685 1.00 88.94 89 LEU A C 1
ATOM 603 O O . LEU A 1 89 ? -7.831 -7.269 -1.908 1.00 88.94 89 LEU A O 1
ATOM 607 N N . PHE A 1 90 ? -8.225 -8.307 0.038 1.00 91.19 90 PHE A N 1
ATOM 608 C CA . PHE A 1 90 ? -8.421 -9.618 -0.578 1.00 91.19 90 PHE A CA 1
ATOM 609 C C . PHE A 1 90 ? -9.626 -9.629 -1.527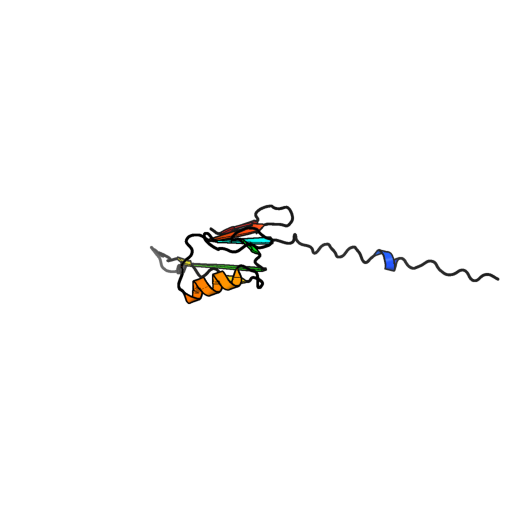 1.00 91.19 90 PHE A C 1
ATOM 611 O O . PHE A 1 90 ? -9.555 -10.186 -2.621 1.00 91.19 90 PHE A O 1
ATOM 618 N N . ARG A 1 91 ? -10.712 -8.941 -1.154 1.00 91.25 91 ARG A N 1
ATOM 619 C CA . ARG A 1 91 ? -11.871 -8.736 -2.028 1.00 91.25 91 ARG A CA 1
ATOM 620 C C . ARG A 1 91 ? -11.518 -7.928 -3.274 1.00 91.25 91 ARG A C 1
ATOM 622 O O . ARG A 1 91 ? -12.004 -8.249 -4.354 1.00 91.25 91 ARG A O 1
ATOM 629 N N . ALA A 1 92 ? -10.696 -6.890 -3.151 1.00 89.62 92 ALA A N 1
ATOM 630 C CA . ALA A 1 92 ? -10.263 -6.107 -4.306 1.00 89.62 92 ALA A CA 1
ATOM 631 C C . ALA A 1 92 ? -9.479 -6.972 -5.303 1.00 89.62 92 ALA A C 1
ATOM 633 O O . ALA A 1 92 ? -9.752 -6.917 -6.499 1.00 89.62 92 ALA A O 1
ATOM 634 N N . VAL A 1 93 ? -8.606 -7.858 -4.812 1.00 90.12 93 VAL A N 1
ATOM 635 C CA . VAL A 1 93 ? -7.890 -8.825 -5.660 1.00 90.12 93 VAL A CA 1
ATOM 636 C C . VAL A 1 93 ? -8.854 -9.821 -6.309 1.00 90.12 93 VAL A C 1
ATOM 638 O O . VAL A 1 93 ? -8.779 -10.033 -7.517 1.00 90.12 93 VAL A O 1
ATOM 641 N N . SER A 1 94 ? -9.796 -10.396 -5.555 1.00 92.69 94 SER A N 1
ATOM 642 C CA . SER A 1 94 ? -10.726 -11.400 -6.095 1.00 92.69 94 SER A CA 1
ATOM 643 C C . SER A 1 94 ? -11.754 -10.834 -7.078 1.00 92.69 94 SER A C 1
ATOM 645 O O . SER A 1 94 ? -12.242 -11.560 -7.939 1.00 92.69 94 SER A O 1
ATOM 647 N N . THR A 1 95 ? -12.071 -9.542 -6.979 1.00 92.81 95 THR A N 1
ATOM 648 C CA . THR A 1 95 ? -12.992 -8.844 -7.893 1.00 92.81 95 THR A CA 1
ATOM 649 C C . THR A 1 95 ? -12.279 -8.111 -9.032 1.00 92.81 95 THR A C 1
ATOM 651 O O . THR A 1 95 ? -12.944 -7.587 -9.923 1.00 92.81 95 THR A O 1
ATOM 654 N N . GLY A 1 96 ? -10.941 -8.062 -9.027 1.00 90.94 96 GLY A N 1
ATOM 655 C CA . GLY A 1 96 ? -10.157 -7.290 -9.997 1.00 90.94 96 GLY A CA 1
ATOM 656 C C . GLY A 1 96 ? -10.316 -5.771 -9.851 1.00 90.94 96 GLY A C 1
ATOM 657 O O . GLY A 1 96 ? -10.105 -5.025 -10.809 1.00 90.94 96 GLY A O 1
ATOM 658 N N . LEU A 1 97 ? -10.710 -5.302 -8.666 1.00 88.38 97 LEU A N 1
ATOM 659 C CA . LEU A 1 97 ? -10.920 -3.890 -8.369 1.00 88.38 97 LEU A CA 1
ATOM 660 C C . LEU A 1 97 ? -9.569 -3.169 -8.297 1.00 88.38 97 LEU A C 1
ATOM 662 O O . LEU A 1 97 ? -8.686 -3.541 -7.524 1.00 88.38 97 LEU A O 1
ATOM 666 N N . AR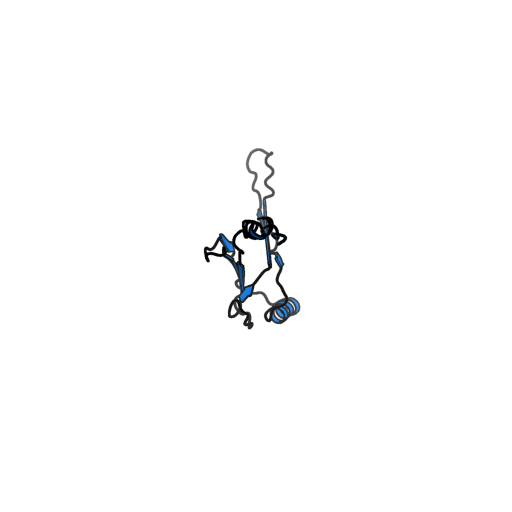G A 1 98 ? -9.411 -2.120 -9.108 1.00 88.94 98 ARG A N 1
ATOM 667 C CA . ARG A 1 98 ? -8.220 -1.262 -9.106 1.00 88.94 98 ARG A CA 1
ATOM 668 C C . ARG A 1 98 ? -8.449 -0.036 -8.233 1.00 88.94 98 ARG A C 1
ATOM 670 O O . ARG A 1 98 ? -9.412 0.701 -8.437 1.00 88.94 98 ARG A O 1
ATOM 677 N N . PHE A 1 99 ? -7.526 0.204 -7.311 1.00 88.38 99 PHE A N 1
ATOM 678 C CA . PHE A 1 99 ? -7.474 1.443 -6.544 1.00 88.38 99 PHE A CA 1
ATOM 679 C C . PHE A 1 99 ? -6.873 2.564 -7.398 1.00 88.38 99 PHE A C 1
ATOM 681 O O . PHE A 1 99 ? -5.961 2.321 -8.186 1.00 88.38 99 PHE A O 1
ATOM 688 N N . ARG A 1 100 ? -7.406 3.786 -7.269 1.00 89.12 100 ARG A N 1
ATOM 689 C CA . ARG A 1 100 ? -6.936 4.949 -8.045 1.00 89.12 100 ARG A CA 1
ATOM 690 C C . ARG A 1 100 ? -5.613 5.498 -7.528 1.00 89.12 100 ARG A C 1
ATOM 692 O O . ARG A 1 100 ? -4.769 5.871 -8.333 1.00 89.12 100 ARG A O 1
ATOM 699 N N . THR A 1 101 ? -5.467 5.531 -6.209 1.00 89.31 101 THR A N 1
ATOM 700 C CA . THR A 1 101 ? -4.343 6.172 -5.534 1.00 89.31 101 THR A CA 1
ATOM 701 C C . THR A 1 101 ? -3.987 5.375 -4.289 1.00 89.31 101 THR A C 1
ATOM 703 O O . THR A 1 101 ? -4.870 4.930 -3.547 1.00 89.31 101 THR A O 1
ATOM 706 N N . LEU A 1 102 ? -2.688 5.213 -4.059 1.00 90.12 102 LEU A N 1
ATOM 707 C CA . LEU A 1 102 ? -2.122 4.633 -2.852 1.00 90.12 102 LEU A CA 1
ATOM 708 C C . LEU A 1 102 ? -0.960 5.520 -2.427 1.00 90.12 102 LEU A C 1
ATOM 710 O O . LEU A 1 102 ? -0.048 5.743 -3.208 1.00 90.12 102 LEU A O 1
ATOM 714 N N . THR A 1 103 ? -0.973 6.019 -1.195 1.00 91.62 103 THR A N 1
ATOM 715 C CA . THR A 1 103 ? 0.168 6.744 -0.630 1.00 91.62 103 THR A CA 1
ATOM 716 C C . THR A 1 103 ? 0.831 5.895 0.442 1.00 91.62 103 THR A C 1
ATOM 718 O O . THR A 1 103 ? 0.203 5.528 1.431 1.00 91.62 103 THR A O 1
ATOM 721 N N . LEU A 1 104 ? 2.118 5.617 0.273 1.00 91.75 104 LEU A N 1
ATOM 722 C CA . LEU A 1 104 ? 2.973 5.040 1.302 1.00 91.75 104 LEU A CA 1
ATOM 723 C C . LEU A 1 104 ? 3.825 6.153 1.904 1.00 91.75 104 LEU A C 1
ATOM 725 O O . LEU A 1 104 ? 4.536 6.848 1.181 1.00 91.75 104 LEU A O 1
ATOM 729 N N . SER A 1 105 ? 3.778 6.316 3.220 1.00 90.75 105 SER A N 1
ATOM 730 C CA . SER A 1 105 ? 4.649 7.218 3.966 1.00 90.75 105 SER A CA 1
ATOM 731 C C . SER A 1 105 ? 5.436 6.442 5.014 1.00 90.75 105 SER A C 1
ATOM 733 O O . SER A 1 105 ? 4.879 5.704 5.821 1.00 90.75 105 SER A O 1
ATOM 735 N N . GLN A 1 106 ? 6.751 6.616 5.008 1.00 89.62 106 GLN A N 1
ATOM 736 C CA . GLN A 1 106 ? 7.619 6.165 6.084 1.00 89.62 106 GLN A CA 1
ATOM 737 C C . GLN A 1 106 ? 8.027 7.376 6.910 1.00 89.62 106 GLN A C 1
ATOM 739 O O . GLN A 1 106 ? 8.535 8.358 6.366 1.00 89.62 106 GLN A O 1
ATOM 744 N N . GLN A 1 107 ? 7.797 7.309 8.214 1.00 89.19 107 GLN A N 1
ATOM 745 C CA . GLN A 1 107 ? 8.150 8.355 9.164 1.00 89.19 107 GLN A CA 1
ATOM 746 C C . GLN A 1 107 ? 9.168 7.833 10.167 1.00 89.19 107 GLN A C 1
ATOM 748 O O . GLN A 1 107 ? 9.184 6.642 10.469 1.00 89.19 107 GLN A O 1
ATOM 753 N N . ASP A 1 108 ? 10.015 8.716 10.687 1.00 84.44 108 ASP A N 1
ATOM 754 C CA . ASP A 1 108 ? 10.843 8.415 11.850 1.00 84.4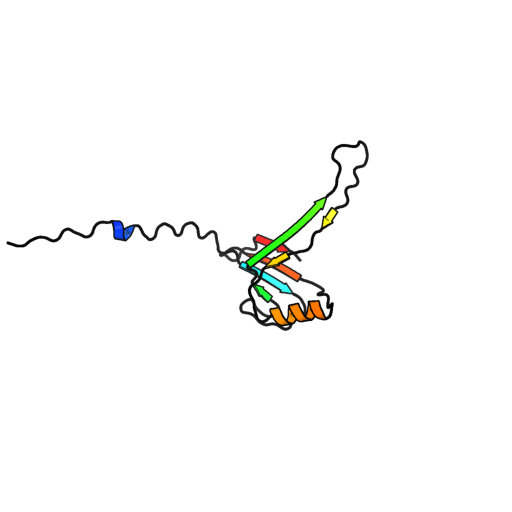4 108 ASP A CA 1
ATOM 755 C C . ASP A 1 108 ? 10.023 8.469 13.156 1.00 84.44 108 ASP A C 1
ATOM 757 O O . ASP A 1 108 ? 8.851 8.844 13.181 1.00 84.44 108 ASP A O 1
ATOM 761 N N . ALA A 1 109 ? 10.651 8.104 14.274 1.00 77.06 109 ALA A N 1
ATOM 762 C CA . ALA A 1 109 ? 10.011 8.131 15.593 1.00 77.06 109 ALA A CA 1
ATOM 763 C C . ALA A 1 109 ? 9.710 9.550 16.115 1.00 77.06 109 ALA A C 1
ATOM 765 O O . ALA A 1 109 ? 8.963 9.689 17.080 1.00 77.06 109 ALA A O 1
ATOM 766 N N . SER A 1 110 ? 10.290 10.588 15.506 1.00 77.31 110 SER A N 1
ATOM 767 C CA . SER A 1 110 ? 10.003 12.002 15.781 1.00 77.31 110 SER A CA 1
ATOM 768 C C . SER A 1 110 ? 8.889 12.576 14.896 1.00 77.31 110 SER A C 1
ATOM 770 O O . SER A 1 110 ? 8.524 13.736 15.070 1.00 77.31 110 SER A O 1
ATOM 772 N N . GLY A 1 111 ? 8.320 11.776 13.988 1.00 75.31 111 GLY A N 1
ATOM 773 C CA . GLY A 1 111 ? 7.248 12.191 13.083 1.00 75.31 111 GLY A CA 1
ATOM 774 C C . GLY A 1 111 ? 7.727 12.871 11.797 1.00 75.31 111 GLY A C 1
ATOM 775 O O . GLY A 1 111 ? 6.896 13.371 11.038 1.00 75.31 111 GLY A O 1
ATOM 776 N N . ASN A 1 112 ? 9.032 12.889 11.507 1.00 82.88 112 ASN A N 1
ATOM 777 C CA . ASN A 1 112 ? 9.533 13.401 10.231 1.00 82.88 112 ASN A CA 1
ATOM 778 C C . ASN A 1 112 ? 9.307 12.367 9.128 1.00 82.88 112 ASN A C 1
ATOM 780 O O . ASN A 1 112 ? 9.588 11.182 9.305 1.00 82.88 112 ASN A O 1
ATOM 784 N N . VAL A 1 113 ? 8.842 12.814 7.962 1.00 84.62 113 VAL A N 1
ATOM 785 C CA . VAL A 1 113 ? 8.650 11.945 6.794 1.00 84.62 113 VAL A CA 1
ATOM 786 C C . VAL A 1 113 ? 10.003 11.665 6.141 1.00 84.62 113 VAL A C 1
ATOM 788 O O . VAL A 1 113 ? 10.639 12.571 5.611 1.00 84.62 113 VAL A O 1
ATOM 791 N N . LEU A 1 114 ? 10.424 10.402 6.166 1.00 84.50 114 LEU A N 1
ATOM 792 C CA . LEU A 1 114 ? 11.671 9.926 5.564 1.00 84.50 114 LEU A CA 1
ATOM 793 C C . LEU A 1 114 ? 11.494 9.573 4.087 1.00 84.50 114 LEU A C 1
ATOM 795 O O . LEU A 1 114 ? 12.367 9.844 3.268 1.00 84.50 114 LEU A O 1
ATOM 799 N N . ALA A 1 115 ? 10.362 8.963 3.744 1.00 84.81 115 ALA A N 1
ATOM 800 C CA . ALA A 1 115 ? 10.046 8.577 2.377 1.00 84.81 115 ALA A CA 1
ATOM 801 C C . ALA A 1 115 ? 8.542 8.675 2.136 1.00 84.81 115 ALA A C 1
ATOM 803 O O . ALA A 1 115 ? 7.737 8.363 3.016 1.00 84.81 115 ALA A O 1
ATOM 804 N N . ARG A 1 116 ? 8.161 9.098 0.930 1.00 89.69 116 ARG A N 1
ATOM 805 C CA . ARG A 1 116 ? 6.770 9.116 0.482 1.00 89.69 116 ARG A CA 1
ATOM 806 C C . ARG A 1 116 ? 6.686 8.656 -0.968 1.00 89.69 116 ARG A C 1
ATOM 808 O O . ARG A 1 116 ? 7.359 9.220 -1.824 1.00 89.69 116 ARG A O 1
ATOM 815 N N . VAL A 1 117 ? 5.842 7.666 -1.222 1.00 85.94 117 VAL A N 1
ATOM 816 C CA . VAL A 1 117 ? 5.519 7.141 -2.554 1.00 85.94 117 VAL A CA 1
ATOM 817 C C . VAL A 1 117 ? 4.021 7.350 -2.769 1.00 85.94 117 VAL A C 1
ATOM 819 O O . VAL A 1 117 ? 3.244 7.070 -1.856 1.00 85.94 117 VAL A O 1
ATOM 822 N N . VAL A 1 118 ? 3.625 7.902 -3.917 1.00 86.38 118 VAL A N 1
ATOM 823 C CA . VAL A 1 118 ? 2.232 8.226 -4.289 1.00 86.38 118 VAL A CA 1
ATOM 824 C C . VAL A 1 118 ? 1.943 7.665 -5.672 1.00 86.38 118 VAL A C 1
ATOM 826 O O . VAL A 1 118 ? 2.882 7.716 -6.499 1.00 86.38 118 VAL A O 1
#

Radius of gyration: 25.1 Å; Cα contacts (8 Å, |Δi|>4): 167; chains: 1; bounding box: 45×25×97 Å